Protein AF-A0A2H6N885-F1 (afdb_monomer)

Nearest PDB structures (foldseek):
  5a5n-assembly1_A  TM=9.562E-01  e=8.417E-07  Homo sapiens
  5qxw-assembly1_A  TM=9.535E-01  e=7.872E-07  Homo sapiens
  6hi6-assembly1_A  TM=9.492E-01  e=1.177E-06  Homo sapiens
  5r4v-assembly1_A  TM=9.487E-01  e=1.100E-06  Homo sapiens
  8q1h-assembly1_A  TM=5.745E-01  e=2.771E+00  Homo sapiens

Solvent-accessible surface area (backbone atoms only — not comparable to full-atom values): 7022 Å² total; per-residue (Å²): 101,70,75,63,54,48,54,40,52,48,54,27,51,50,39,45,68,77,31,50,93,79,49,75,64,27,46,51,51,32,52,51,32,52,50,52,38,54,50,53,53,50,51,51,67,74,71,57,55,69,68,57,46,50,52,51,50,51,54,52,50,55,46,59,76,71,48,83,83,70,55,97,84,57,60,90,88,67,87,73,84,79,82,80,81,75,89,68,93,77,79,88,77,92,68,91,79,88,78,89,82,84,82,82,84,84,84,131

InterPro domains:
  IPR036427 Bromodomain-like superfamily [G3DSA:1.20.920.10] (1-67)
  IPR0364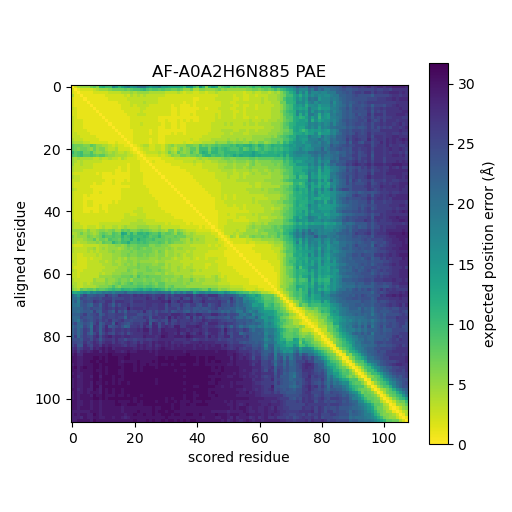27 Bromodomain-like superfamily [SSF47370] (2-52)
  IPR045199 ATPase family AAA domain-containing protein ATAD2-like [PTHR23069] (2-92)

Sequence (108 aa):
AKDYLKDFDLICSNALEYNPDRDPGDRLIRHRACFLKDTAYAIIKEEMDENFEQLCEEIQESRKKRGCSSSKYVPSYYHVMPKQNTTLQDKELDSECGDKMKSPPIPL

Structure (mmCIF, N/CA/C/O backbone):
data_AF-A0A2H6N885-F1
#
_entry.id   AF-A0A2H6N885-F1
#
loop_
_atom_site.group_PDB
_atom_site.id
_atom_site.type_symbol
_atom_site.label_atom_id
_atom_site.label_alt_id
_atom_site.label_comp_id
_atom_site.label_asym_id
_atom_site.label_entity_id
_atom_site.label_seq_id
_atom_site.pdbx_PDB_ins_code
_atom_site.Cartn_x
_atom_site.Cartn_y
_atom_site.Cartn_z
_atom_site.occupancy
_atom_site.B_iso_or_equiv
_atom_site.auth_seq_id
_atom_site.auth_comp_id
_atom_site.auth_asym_id
_atom_site.auth_atom_id
_atom_site.pdbx_PDB_model_num
ATOM 1 N N . ALA A 1 1 ? -3.997 1.277 9.629 1.00 73.75 1 ALA A N 1
ATOM 2 C CA . ALA A 1 1 ? -2.781 1.223 8.796 1.00 73.75 1 ALA A CA 1
ATOM 3 C C . ALA A 1 1 ? -2.806 0.060 7.811 1.00 73.75 1 ALA A C 1
ATOM 5 O O . ALA A 1 1 ? -2.497 0.268 6.642 1.00 73.75 1 ALA A O 1
ATOM 6 N N . LYS A 1 2 ? -3.187 -1.152 8.244 1.00 82.88 2 LYS A N 1
ATOM 7 C CA . LYS A 1 2 ? -3.096 -2.378 7.420 1.00 82.88 2 LYS A CA 1
ATOM 8 C C . LYS A 1 2 ? -3.759 -2.262 6.046 1.00 82.88 2 LYS A C 1
ATOM 10 O O . LYS A 1 2 ? -3.158 -2.643 5.052 1.00 82.88 2 LYS A O 1
ATOM 15 N N . ASP A 1 3 ? -4.978 -1.730 5.984 1.00 90.56 3 ASP A N 1
ATOM 16 C CA . ASP A 1 3 ? -5.709 -1.634 4.714 1.00 90.56 3 ASP A CA 1
ATOM 17 C C . ASP A 1 3 ? -5.084 -0.616 3.745 1.00 90.56 3 ASP A C 1
ATOM 19 O O . ASP A 1 3 ? -5.073 -0.862 2.549 1.00 90.56 3 ASP A O 1
ATOM 23 N N . TYR A 1 4 ? -4.475 0.459 4.252 1.00 92.31 4 TYR A N 1
ATOM 24 C CA . TYR A 1 4 ? -3.750 1.438 3.433 1.00 92.31 4 TYR A CA 1
ATOM 25 C C . TYR A 1 4 ? -2.434 0.871 2.876 1.00 92.31 4 TYR A C 1
ATOM 27 O O . TYR A 1 4 ? -2.114 1.059 1.706 1.00 92.31 4 TYR A O 1
ATOM 35 N N . LEU A 1 5 ? -1.683 0.121 3.691 1.00 94.88 5 LEU A N 1
ATOM 36 C CA . LEU A 1 5 ? -0.440 -0.525 3.254 1.00 94.88 5 LEU A CA 1
ATOM 37 C C . LEU A 1 5 ? -0.664 -1.574 2.154 1.00 94.88 5 LEU A C 1
ATOM 39 O O . LEU A 1 5 ? 0.186 -1.723 1.277 1.00 94.88 5 LEU A O 1
ATOM 43 N N . LYS A 1 6 ? -1.829 -2.233 2.137 1.00 96.12 6 LYS A N 1
ATOM 44 C CA . LYS A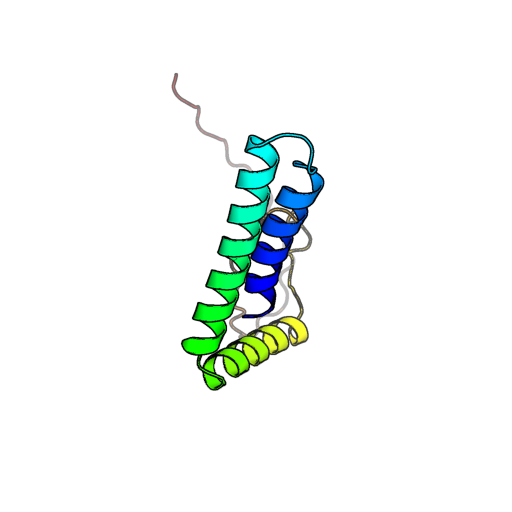 1 6 ? -2.195 -3.165 1.058 1.00 96.12 6 LYS A CA 1
ATOM 45 C C . LYS A 1 6 ? -2.254 -2.490 -0.309 1.00 96.12 6 LYS A C 1
ATOM 47 O O . LYS A 1 6 ? -1.908 -3.129 -1.297 1.00 96.12 6 LYS A O 1
ATOM 52 N N . ASP A 1 7 ? -2.650 -1.221 -0.384 1.00 97.38 7 ASP A N 1
ATOM 53 C CA . ASP A 1 7 ? -2.675 -0.501 -1.659 1.00 97.38 7 ASP A CA 1
ATOM 54 C C . ASP A 1 7 ? -1.251 -0.235 -2.176 1.00 97.38 7 ASP A C 1
ATOM 56 O O . ASP A 1 7 ? -1.011 -0.305 -3.381 1.00 97.38 7 ASP A O 1
ATOM 60 N N . PHE A 1 8 ? -0.266 -0.031 -1.292 1.00 97.56 8 PHE A N 1
ATOM 61 C CA . PHE A 1 8 ? 1.146 0.013 -1.699 1.00 97.56 8 PHE A CA 1
ATOM 62 C C . PHE A 1 8 ? 1.656 -1.341 -2.180 1.00 97.56 8 PHE A C 1
ATOM 64 O O . PHE A 1 8 ? 2.385 -1.398 -3.173 1.00 97.56 8 PHE A O 1
ATOM 71 N N . ASP A 1 9 ? 1.268 -2.428 -1.511 1.00 97.56 9 ASP A N 1
ATOM 72 C CA . ASP A 1 9 ? 1.590 -3.781 -1.967 1.00 97.56 9 ASP A CA 1
ATOM 73 C C . A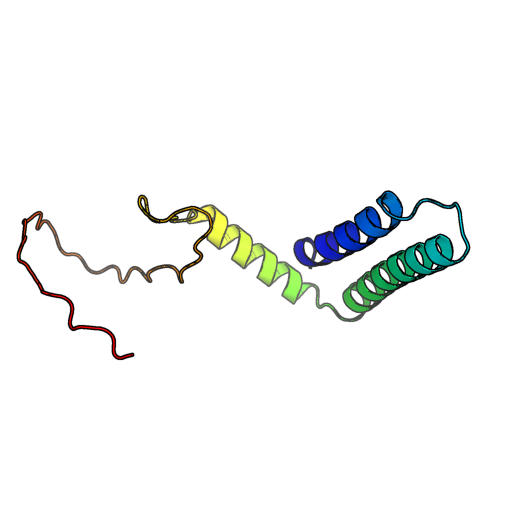SP A 1 9 ? 0.964 -4.063 -3.337 1.00 97.56 9 ASP A C 1
ATOM 75 O O . ASP A 1 9 ? 1.607 -4.666 -4.198 1.00 97.56 9 ASP A O 1
ATOM 79 N N . LEU A 1 10 ? -0.253 -3.570 -3.580 1.00 98.06 10 LEU A N 1
ATOM 80 C CA . LEU A 1 10 ? -0.927 -3.660 -4.870 1.00 98.06 10 LEU A CA 1
ATOM 81 C C . LEU A 1 10 ? -0.195 -2.851 -5.950 1.00 98.06 10 LEU A C 1
ATOM 83 O O . LEU A 1 10 ? 0.071 -3.368 -7.029 1.00 98.06 10 LEU A O 1
ATOM 87 N N . ILE A 1 11 ? 0.198 -1.606 -5.665 1.00 97.88 11 ILE A N 1
ATOM 88 C CA . ILE A 1 11 ? 1.002 -0.793 -6.593 1.00 97.88 11 ILE A CA 1
ATOM 89 C C . ILE A 1 11 ? 2.319 -1.503 -6.926 1.00 97.88 11 ILE A C 1
ATOM 91 O O . ILE A 1 11 ? 2.710 -1.573 -8.092 1.00 97.88 11 ILE A O 1
ATOM 95 N N . CYS A 1 12 ? 2.997 -2.045 -5.912 1.00 98.19 12 CYS A N 1
ATOM 96 C CA . CYS A 1 12 ? 4.275 -2.724 -6.077 1.00 98.19 12 CYS A CA 1
ATOM 97 C C . CYS A 1 12 ? 4.131 -4.018 -6.884 1.00 98.19 12 CYS A C 1
ATOM 99 O O . CYS A 1 12 ? 4.833 -4.196 -7.876 1.00 98.19 12 CYS A O 1
ATOM 101 N N . SER A 1 13 ? 3.183 -4.884 -6.526 1.00 98.00 13 SER A N 1
ATOM 102 C CA . SER A 1 13 ? 2.913 -6.125 -7.263 1.00 98.00 13 SER A CA 1
ATOM 103 C C . SER A 1 13 ? 2.515 -5.860 -8.714 1.00 98.00 13 SER A C 1
ATOM 105 O O . SER A 1 13 ? 3.107 -6.465 -9.603 1.00 98.00 13 SER A O 1
ATOM 107 N N . ASN A 1 14 ? 1.642 -4.880 -8.972 1.00 98.00 14 ASN A N 1
ATOM 108 C CA . ASN A 1 14 ? 1.302 -4.463 -10.333 1.00 98.00 14 ASN A CA 1
ATOM 109 C C . ASN A 1 14 ? 2.553 -4.009 -11.101 1.00 98.00 14 ASN A C 1
ATOM 111 O O . ASN A 1 14 ? 2.797 -4.451 -12.221 1.00 98.00 14 ASN A O 1
ATOM 115 N N . ALA A 1 15 ? 3.392 -3.157 -10.508 1.00 97.94 15 ALA A N 1
ATOM 116 C CA . ALA A 1 15 ? 4.617 -2.707 -11.163 1.00 97.94 15 ALA A CA 1
ATOM 117 C C . ALA A 1 15 ? 5.564 -3.874 -11.497 1.00 97.94 15 ALA A C 1
ATOM 119 O O . ALA A 1 15 ? 6.180 -3.865 -12.560 1.00 97.94 15 ALA A O 1
ATOM 120 N N . LEU A 1 16 ? 5.665 -4.882 -10.629 1.00 96.50 16 LEU A N 1
ATOM 121 C CA . LEU A 1 16 ? 6.493 -6.068 -10.861 1.00 96.50 16 LEU A CA 1
ATOM 122 C C . LEU A 1 16 ? 5.901 -7.008 -11.924 1.00 96.50 16 LEU A C 1
ATOM 124 O O . LEU A 1 16 ? 6.659 -7.596 -12.692 1.00 96.50 16 LEU A O 1
ATOM 128 N N . GLU A 1 17 ? 4.575 -7.140 -11.976 1.00 97.38 17 GLU A N 1
ATOM 129 C CA . GLU A 1 17 ? 3.871 -8.007 -12.926 1.00 97.38 17 GLU A CA 1
ATOM 130 C C . GLU A 1 17 ? 3.886 -7.430 -14.349 1.00 97.38 17 GLU A C 1
ATOM 132 O O . GLU A 1 17 ? 4.197 -8.143 -15.302 1.00 97.38 17 GLU A O 1
ATOM 137 N N . TYR A 1 18 ? 3.615 -6.129 -14.497 1.00 97.12 18 TYR A N 1
ATOM 138 C CA . TYR A 1 18 ? 3.584 -5.464 -15.805 1.00 97.12 18 TYR A CA 1
ATOM 139 C C . TYR A 1 18 ? 4.978 -5.148 -16.370 1.00 97.12 18 TYR A C 1
ATOM 141 O O . TYR A 1 18 ? 5.112 -5.046 -17.588 1.00 97.12 18 TYR A O 1
ATOM 149 N N . ASN A 1 19 ? 6.003 -5.001 -15.519 1.00 96.62 19 ASN A N 1
ATOM 150 C CA . ASN A 1 19 ? 7.369 -4.628 -15.921 1.00 96.62 19 ASN A CA 1
ATOM 151 C C . ASN A 1 19 ? 8.369 -5.743 -15.536 1.00 96.62 19 ASN A C 1
ATOM 153 O O . ASN A 1 19 ? 9.146 -5.581 -14.585 1.00 96.62 19 ASN A O 1
ATOM 157 N N . PRO A 1 20 ? 8.337 -6.909 -16.215 1.00 92.81 20 PRO A N 1
ATOM 158 C CA . PRO A 1 20 ? 9.235 -8.031 -15.931 1.00 92.81 20 PRO A CA 1
ATOM 159 C C . PRO A 1 20 ? 10.703 -7.666 -16.201 1.00 92.81 20 PRO A C 1
ATOM 161 O O . PRO A 1 20 ? 10.995 -6.746 -16.946 1.00 92.81 20 PRO A O 1
ATOM 164 N N . ASP A 1 21 ? 11.671 -8.383 -15.621 1.00 91.88 21 ASP A N 1
ATOM 165 C CA . ASP A 1 21 ? 13.095 -8.008 -15.707 1.00 91.88 21 ASP A CA 1
ATOM 166 C C . ASP A 1 21 ? 13.742 -8.233 -17.084 1.00 91.88 21 ASP A C 1
ATOM 168 O O . ASP A 1 21 ? 14.496 -9.185 -17.284 1.00 91.88 21 ASP A O 1
ATOM 172 N N . ARG A 1 22 ? 13.425 -7.368 -18.052 1.00 93.62 22 ARG A N 1
ATOM 173 C CA . ARG A 1 22 ? 13.845 -7.506 -19.452 1.00 93.62 22 ARG A CA 1
ATOM 174 C C . ARG A 1 22 ? 14.745 -6.369 -19.903 1.00 93.62 22 ARG A C 1
ATOM 176 O O . ARG A 1 22 ? 15.749 -6.615 -20.572 1.00 93.62 22 ARG A O 1
ATOM 183 N N . ASP A 1 23 ? 14.419 -5.140 -19.523 1.00 94.69 23 ASP A N 1
ATOM 184 C CA . ASP A 1 23 ? 15.133 -3.947 -19.970 1.00 94.69 23 ASP A CA 1
ATOM 185 C C . ASP A 1 23 ? 15.486 -3.001 -18.796 1.00 94.69 23 ASP A C 1
ATOM 187 O O . ASP A 1 23 ? 15.078 -3.221 -17.649 1.00 94.69 23 ASP A O 1
ATOM 191 N N . PRO A 1 24 ? 16.385 -2.015 -18.989 1.00 96.31 24 PRO A N 1
ATOM 192 C CA . PRO A 1 24 ? 16.793 -1.123 -17.904 1.00 96.31 24 PRO A CA 1
ATOM 193 C C . PRO A 1 24 ? 15.668 -0.196 -17.406 1.00 96.31 24 PRO A C 1
ATOM 195 O O . PRO A 1 24 ? 15.712 0.220 -16.248 1.00 96.31 24 PRO A O 1
ATOM 198 N N . GLY A 1 25 ? 14.669 0.109 -18.238 1.00 95.88 25 GLY A N 1
ATOM 199 C CA . GLY A 1 25 ? 13.469 0.849 -17.851 1.00 95.88 25 GLY A CA 1
ATOM 200 C C . GLY A 1 25 ? 12.592 0.032 -16.909 1.00 95.88 25 GLY A C 1
ATOM 201 O O . GLY A 1 25 ? 12.270 0.514 -15.820 1.00 95.88 25 GLY A O 1
ATOM 202 N N . ASP A 1 26 ? 12.323 -1.229 -17.258 1.00 96.31 26 ASP A N 1
ATOM 203 C CA . ASP A 1 26 ? 11.609 -2.168 -16.384 1.00 96.31 26 ASP A CA 1
ATOM 204 C C . ASP A 1 26 ? 12.296 -2.266 -15.015 1.00 96.31 26 ASP A C 1
ATOM 206 O O . ASP A 1 26 ? 11.665 -2.098 -13.970 1.00 96.31 26 ASP A O 1
ATOM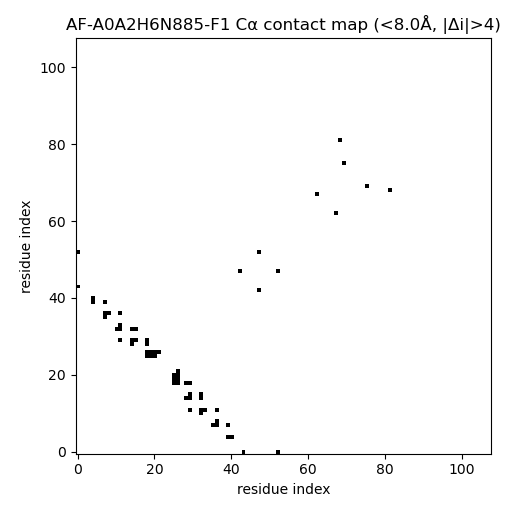 210 N N . ARG A 1 27 ? 13.627 -2.436 -14.996 1.00 96.88 27 ARG A N 1
ATOM 211 C CA . ARG A 1 27 ? 14.425 -2.462 -13.753 1.00 96.88 27 ARG A CA 1
ATOM 212 C C . ARG A 1 27 ? 14.242 -1.223 -12.894 1.00 96.88 27 ARG A C 1
ATOM 214 O O . ARG A 1 27 ? 14.107 -1.341 -11.675 1.00 96.88 27 ARG A O 1
ATOM 221 N N . LEU A 1 28 ? 14.229 -0.046 -13.513 1.00 97.56 28 LEU A N 1
ATOM 222 C CA . LEU A 1 28 ? 14.044 1.208 -12.798 1.00 97.56 28 LEU A CA 1
ATOM 223 C C . LEU A 1 28 ? 12.643 1.305 -12.186 1.00 97.56 28 LEU A C 1
ATOM 225 O O . LEU A 1 28 ? 12.516 1.725 -11.034 1.00 97.56 28 LEU A O 1
ATOM 229 N N . ILE A 1 29 ? 11.608 0.903 -12.928 1.00 97.75 29 ILE A N 1
ATOM 230 C CA . ILE A 1 29 ? 10.221 0.905 -12.448 1.00 97.75 29 ILE A CA 1
ATOM 231 C C . ILE A 1 29 ? 10.081 -0.038 -11.251 1.00 97.75 29 ILE A C 1
ATOM 233 O O . ILE A 1 29 ? 9.604 0.389 -10.198 1.00 97.75 29 ILE A O 1
ATOM 237 N N . ARG A 1 30 ? 10.581 -1.274 -11.360 1.00 97.81 30 ARG A N 1
ATOM 238 C CA . ARG A 1 30 ? 10.553 -2.245 -10.256 1.00 97.81 30 ARG A CA 1
ATOM 239 C C . ARG A 1 30 ? 11.278 -1.732 -9.013 1.00 97.81 30 ARG A C 1
ATOM 241 O O . ARG A 1 30 ? 10.727 -1.784 -7.918 1.00 97.81 30 ARG A O 1
ATOM 248 N N . HIS A 1 31 ? 12.497 -1.207 -9.173 1.00 97.94 31 HIS A N 1
ATOM 249 C CA . HIS A 1 31 ? 13.277 -0.683 -8.049 1.00 97.94 31 HIS A CA 1
ATOM 250 C C . HIS A 1 31 ? 12.537 0.453 -7.336 1.00 97.94 31 HIS A C 1
ATOM 252 O O . HIS A 1 31 ? 12.455 0.470 -6.111 1.00 97.94 31 HIS A O 1
ATOM 258 N N . ARG A 1 32 ? 11.963 1.394 -8.098 1.00 98.31 32 ARG A N 1
ATOM 259 C CA . ARG A 1 32 ? 11.184 2.507 -7.537 1.00 98.31 32 ARG A CA 1
ATOM 260 C C . ARG A 1 32 ? 9.929 2.027 -6.819 1.00 98.31 32 ARG A C 1
ATOM 262 O O . ARG A 1 32 ? 9.615 2.564 -5.764 1.00 98.31 32 ARG A O 1
ATOM 269 N N . ALA A 1 33 ? 9.240 1.025 -7.357 1.00 98.31 33 ALA A N 1
ATOM 270 C CA . ALA A 1 33 ? 8.051 0.459 -6.732 1.00 98.31 33 ALA A CA 1
ATOM 271 C C . ALA A 1 33 ? 8.374 -0.232 -5.396 1.00 98.31 33 ALA A C 1
ATOM 273 O O . ALA A 1 33 ? 7.695 0.012 -4.398 1.00 98.31 33 ALA A O 1
ATOM 274 N N . CYS A 1 34 ? 9.452 -1.022 -5.343 1.00 97.75 34 CYS A N 1
ATOM 275 C CA . CYS A 1 34 ? 9.938 -1.605 -4.090 1.00 97.75 34 CYS A CA 1
ATOM 276 C C . CYS A 1 34 ? 10.348 -0.519 -3.089 1.00 97.75 34 CYS A C 1
ATOM 278 O O . CYS A 1 34 ? 9.884 -0.537 -1.955 1.00 97.75 34 CYS A O 1
ATOM 280 N N . PHE A 1 35 ? 11.131 0.471 -3.529 1.00 98.31 35 PHE A N 1
ATOM 281 C CA . PHE A 1 35 ? 11.572 1.577 -2.679 1.00 98.31 35 PHE A CA 1
ATOM 282 C C . PHE A 1 35 ? 10.401 2.382 -2.099 1.00 98.31 35 PHE A C 1
ATOM 284 O O . PHE A 1 35 ? 10.417 2.728 -0.919 1.00 98.31 35 PHE A O 1
ATOM 291 N N . LEU A 1 36 ? 9.372 2.661 -2.907 1.00 98.25 36 LEU A N 1
ATOM 292 C CA . LEU A 1 36 ? 8.157 3.345 -2.462 1.00 98.25 36 LEU A CA 1
ATOM 293 C C . LEU A 1 36 ? 7.464 2.563 -1.343 1.00 98.25 36 LEU A C 1
ATOM 295 O O . LEU A 1 36 ? 7.159 3.138 -0.300 1.00 98.25 36 LEU A O 1
ATOM 299 N N . LYS A 1 37 ? 7.241 1.261 -1.559 1.00 98.12 37 LYS A N 1
ATOM 300 C CA . LYS A 1 37 ? 6.640 0.375 -0.560 1.00 98.12 37 LYS A CA 1
ATOM 301 C C . LYS A 1 37 ? 7.470 0.397 0.725 1.00 98.12 37 LYS A C 1
ATOM 303 O O . LYS A 1 37 ? 6.940 0.713 1.782 1.00 98.12 37 LYS A O 1
ATOM 308 N N . ASP A 1 38 ? 8.770 0.141 0.631 1.00 98.00 38 ASP A N 1
ATOM 309 C CA . ASP A 1 38 ? 9.647 0.045 1.801 1.00 98.00 38 ASP A CA 1
ATOM 310 C C . ASP A 1 38 ? 9.692 1.363 2.590 1.00 98.00 38 ASP A C 1
ATOM 312 O O . ASP A 1 38 ? 9.640 1.353 3.819 1.00 98.00 38 ASP A O 1
ATOM 316 N N . THR A 1 39 ? 9.691 2.503 1.890 1.00 98.06 39 THR A N 1
ATOM 317 C CA . THR A 1 39 ? 9.627 3.835 2.510 1.00 98.06 39 THR A CA 1
ATOM 318 C C . THR A 1 39 ? 8.301 4.050 3.239 1.00 98.06 39 THR A C 1
ATOM 320 O O . THR A 1 39 ? 8.300 4.503 4.381 1.00 98.06 39 THR A O 1
ATOM 323 N N . ALA A 1 40 ? 7.169 3.695 2.623 1.00 97.56 40 ALA A N 1
ATOM 324 C CA . ALA A 1 40 ? 5.859 3.817 3.260 1.00 97.56 40 ALA A CA 1
ATOM 325 C C . ALA A 1 40 ? 5.763 2.952 4.527 1.00 97.56 40 ALA A C 1
ATOM 327 O O . ALA A 1 40 ? 5.299 3.423 5.564 1.00 97.56 40 ALA A O 1
ATOM 328 N N . TYR A 1 41 ? 6.257 1.711 4.466 1.00 96.25 41 TYR A N 1
ATOM 329 C CA . TYR A 1 41 ? 6.319 0.820 5.624 1.00 96.25 41 TYR A CA 1
ATOM 330 C C . TYR A 1 41 ? 7.234 1.365 6.729 1.00 96.25 41 TYR A C 1
ATOM 332 O O . TYR A 1 41 ? 6.886 1.245 7.901 1.00 96.25 41 TYR A O 1
ATOM 340 N N . ALA A 1 42 ? 8.373 1.972 6.380 1.00 97.44 42 ALA A N 1
ATOM 341 C CA . ALA A 1 42 ? 9.283 2.574 7.351 1.00 97.44 42 ALA A CA 1
ATOM 342 C C . ALA A 1 42 ? 8.635 3.759 8.082 1.00 97.44 42 ALA A C 1
ATOM 344 O O . ALA A 1 42 ? 8.578 3.741 9.308 1.00 97.44 42 ALA A O 1
ATOM 345 N N . ILE A 1 43 ? 8.069 4.717 7.339 1.00 96.00 43 ILE A N 1
ATOM 346 C CA . ILE A 1 43 ? 7.402 5.902 7.907 1.00 96.00 43 ILE A CA 1
ATOM 347 C C . ILE A 1 43 ? 6.247 5.478 8.811 1.00 96.00 43 ILE A C 1
ATOM 349 O O . ILE A 1 43 ? 6.162 5.901 9.956 1.00 96.00 43 ILE A O 1
ATOM 353 N N . ILE A 1 44 ? 5.372 4.592 8.328 1.00 93.94 44 ILE A N 1
ATOM 354 C CA . ILE A 1 44 ? 4.210 4.140 9.101 1.00 93.94 44 ILE A CA 1
ATOM 355 C C . ILE A 1 44 ? 4.659 3.403 10.362 1.00 93.94 44 ILE A C 1
ATOM 357 O O . ILE A 1 44 ? 4.058 3.578 11.411 1.00 93.94 44 ILE A O 1
ATOM 361 N N . LYS A 1 45 ? 5.718 2.597 10.297 1.00 91.69 45 LYS A N 1
ATOM 362 C CA . LYS A 1 45 ? 6.228 1.898 11.480 1.00 91.69 45 LYS A CA 1
ATOM 363 C C . LYS A 1 45 ? 6.873 2.845 12.499 1.00 91.69 45 LYS A C 1
ATOM 365 O O . LYS A 1 45 ? 6.818 2.553 13.687 1.00 91.69 45 LYS A O 1
ATOM 370 N N . GLU A 1 46 ? 7.524 3.910 12.043 1.00 94.06 46 GLU A N 1
ATOM 371 C CA . GLU A 1 46 ? 8.229 4.863 12.906 1.00 94.06 46 GLU A CA 1
ATOM 372 C C . GLU A 1 46 ? 7.289 5.910 13.518 1.00 94.06 46 GLU A C 1
ATOM 374 O O . GLU A 1 46 ? 7.442 6.259 14.686 1.00 94.06 46 GLU A O 1
ATOM 379 N N . GLU A 1 47 ? 6.306 6.387 12.754 1.00 93.75 47 GLU A N 1
ATOM 380 C CA . GLU A 1 47 ? 5.480 7.538 13.133 1.00 93.75 47 GLU A CA 1
ATOM 381 C C . GLU A 1 47 ? 4.078 7.171 13.641 1.00 93.75 47 GLU A C 1
ATOM 383 O O . GLU A 1 47 ? 3.431 7.999 14.286 1.00 93.75 47 GLU A O 1
ATOM 388 N N . MET A 1 48 ? 3.563 5.967 13.361 1.00 89.81 48 MET A N 1
ATOM 389 C CA . MET A 1 48 ? 2.201 5.615 13.777 1.00 89.81 48 MET A CA 1
ATOM 390 C C . MET A 1 48 ? 2.117 5.246 15.255 1.00 89.81 48 MET A C 1
ATOM 392 O O . MET A 1 48 ? 2.781 4.326 15.725 1.00 89.81 48 MET A O 1
ATOM 396 N N . ASP A 1 49 ? 1.192 5.903 15.952 1.00 91.62 49 ASP A N 1
ATOM 397 C CA . ASP A 1 49 ? 0.802 5.566 17.321 1.00 91.62 49 ASP A CA 1
ATOM 398 C C . ASP A 1 49 ? -0.055 4.285 17.352 1.00 91.62 49 ASP A C 1
ATOM 400 O O . ASP A 1 49 ? -1.066 4.168 16.652 1.00 91.62 49 ASP A O 1
ATOM 404 N N . GLU A 1 50 ? 0.317 3.332 18.208 1.00 89.06 50 GLU A N 1
ATOM 405 C CA . GLU A 1 50 ? -0.426 2.088 18.431 1.00 89.06 50 GLU A CA 1
ATOM 406 C C . GLU A 1 50 ? -1.865 2.353 18.905 1.00 89.06 50 GLU A C 1
ATOM 408 O O . GLU A 1 50 ? -2.798 1.675 18.465 1.00 89.06 50 GLU A O 1
ATOM 413 N N . ASN A 1 51 ? -2.079 3.389 19.726 1.00 92.06 51 ASN A N 1
ATOM 414 C CA . ASN A 1 51 ? -3.418 3.753 20.201 1.00 92.06 51 ASN A CA 1
ATOM 415 C C . ASN A 1 51 ? -4.308 4.246 19.055 1.00 92.06 51 ASN A C 1
ATOM 417 O O . ASN A 1 51 ? -5.517 3.995 19.034 1.00 92.06 51 ASN A O 1
ATOM 421 N N . PHE A 1 52 ? -3.713 4.942 18.084 1.00 90.12 52 PHE A N 1
ATOM 422 C CA . PHE A 1 52 ? -4.424 5.394 16.896 1.00 90.12 52 PHE A CA 1
ATOM 423 C C . PHE A 1 52 ? -4.846 4.209 16.019 1.00 90.12 52 PHE A C 1
ATOM 425 O O . PHE A 1 52 ? -5.979 4.187 15.528 1.00 90.12 52 PHE A O 1
ATOM 432 N N . GLU A 1 53 ? -3.976 3.207 15.845 1.00 90.56 53 GLU A N 1
ATOM 433 C CA . GLU A 1 53 ? -4.324 1.997 15.090 1.00 90.56 53 GLU A CA 1
ATOM 434 C C . GLU A 1 53 ? -5.478 1.244 15.757 1.00 90.56 53 GLU A C 1
ATOM 436 O O . GLU A 1 53 ? -6.442 0.875 15.082 1.00 90.56 53 GLU A O 1
ATOM 441 N N . GLN A 1 54 ? -5.431 1.092 17.081 1.00 92.56 54 GLN A N 1
ATOM 442 C CA . GLN A 1 54 ? -6.485 0.419 17.833 1.00 92.56 54 GLN A CA 1
ATOM 443 C C . GLN A 1 54 ? -7.830 1.147 17.709 1.00 92.56 54 GLN A C 1
ATOM 445 O O . GLN A 1 54 ? -8.847 0.519 17.410 1.00 92.56 54 GLN A O 1
ATOM 450 N N . LEU A 1 55 ? -7.841 2.478 17.829 1.00 94.62 55 LEU A N 1
ATOM 451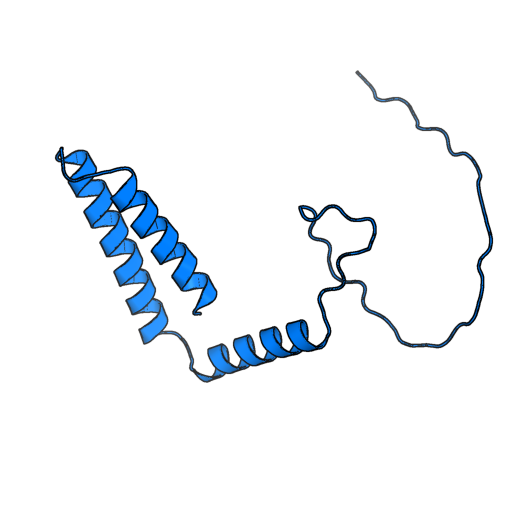 C CA . LEU A 1 55 ? -9.045 3.279 17.602 1.00 94.62 55 LEU A CA 1
ATOM 452 C C . LEU A 1 55 ? -9.614 3.076 16.184 1.00 94.62 55 LEU A C 1
ATOM 454 O O . LEU A 1 55 ? -10.831 2.967 16.007 1.00 94.62 55 LEU A O 1
ATOM 458 N N . CYS A 1 56 ? -8.755 3.001 15.163 1.00 92.50 56 CYS A N 1
ATOM 459 C CA . CYS A 1 56 ? -9.193 2.723 13.794 1.00 92.50 56 CYS A CA 1
ATOM 460 C C . CYS A 1 56 ? -9.850 1.340 13.667 1.00 92.50 56 CYS A C 1
ATOM 462 O O . CYS A 1 56 ? -10.899 1.218 13.023 1.00 92.50 56 CYS A O 1
ATOM 464 N N . GLU A 1 57 ? -9.260 0.310 14.278 1.00 92.12 57 GLU A N 1
ATOM 465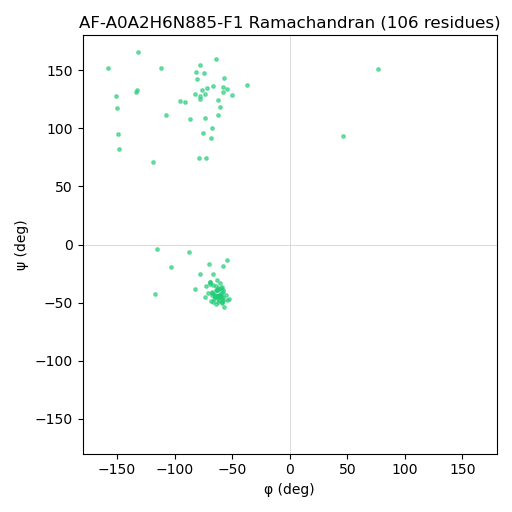 C CA . GLU A 1 57 ? -9.800 -1.053 14.272 1.00 92.12 57 GLU A CA 1
ATOM 466 C C . GLU A 1 57 ? -11.156 -1.116 14.994 1.00 92.12 57 GLU A C 1
ATOM 468 O O . GLU A 1 57 ? -12.123 -1.646 14.442 1.00 92.12 57 GLU A O 1
ATOM 473 N N . GLU A 1 58 ? -11.288 -0.472 16.156 1.00 94.75 58 GLU A N 1
ATOM 474 C CA . GLU A 1 58 ? -12.547 -0.399 16.909 1.00 94.75 58 GLU A CA 1
ATOM 475 C C . GLU A 1 58 ? -13.668 0.281 16.110 1.00 94.75 58 GLU A C 1
ATOM 477 O O . GLU A 1 58 ? -14.804 -0.210 16.055 1.00 94.75 58 GLU A O 1
ATOM 482 N N . ILE A 1 59 ? -13.361 1.393 15.431 1.00 92.44 59 ILE A N 1
ATOM 483 C CA . ILE A 1 59 ? -14.316 2.076 14.551 1.00 92.44 59 ILE A CA 1
ATOM 484 C C . ILE A 1 59 ? -14.727 1.154 13.394 1.00 92.44 59 ILE A C 1
ATOM 486 O O . ILE A 1 59 ? -15.920 1.072 13.070 1.00 92.44 59 ILE A O 1
ATOM 490 N N . GLN A 1 60 ? -13.772 0.456 12.769 1.00 91.44 60 GLN A N 1
ATOM 491 C CA . GLN A 1 60 ? -14.043 -0.470 11.669 1.00 91.44 60 GLN A CA 1
ATOM 492 C C . GLN A 1 60 ? -14.937 -1.632 12.129 1.00 91.44 60 GLN A C 1
ATOM 494 O O . GLN A 1 60 ? -15.933 -1.944 11.469 1.00 91.44 60 GLN A O 1
ATOM 499 N N . GLU A 1 61 ? -14.639 -2.245 13.273 1.00 93.00 61 GLU A N 1
ATOM 500 C CA . GLU A 1 61 ? -15.444 -3.318 13.856 1.00 93.00 61 GLU A CA 1
ATOM 501 C C . GLU A 1 61 ? -16.845 -2.853 14.244 1.00 93.00 61 GLU A C 1
ATOM 503 O O . GLU A 1 61 ? -17.829 -3.528 13.940 1.00 93.00 61 GLU A O 1
ATOM 508 N N . SER A 1 62 ? -16.961 -1.684 14.874 1.00 94.38 62 SER A N 1
ATOM 509 C CA . SER A 1 62 ? -18.246 -1.077 15.228 1.00 94.38 62 SER A CA 1
ATOM 510 C C . SER A 1 62 ? -19.125 -0.856 13.993 1.00 94.38 62 SER A C 1
ATOM 512 O O . SER A 1 62 ? -20.338 -1.079 14.024 1.00 94.38 62 SER A O 1
ATOM 514 N N . ARG A 1 63 ? -18.534 -0.438 12.867 1.00 90.00 63 ARG A N 1
ATOM 515 C CA . ARG A 1 63 ? -19.250 -0.321 11.586 1.00 90.00 63 ARG A CA 1
ATOM 516 C C . ARG A 1 63 ? -19.659 -1.687 11.033 1.00 90.00 63 ARG A C 1
ATOM 518 O O . ARG A 1 63 ? -20.805 -1.835 10.623 1.00 90.00 63 ARG A O 1
ATOM 525 N N . LYS A 1 64 ? -18.776 -2.692 11.076 1.00 88.81 64 LYS A N 1
ATOM 526 C CA . LYS A 1 64 ? -19.091 -4.068 10.643 1.00 88.81 64 LYS A CA 1
ATOM 527 C C . LYS A 1 64 ? -20.241 -4.674 11.458 1.00 88.81 64 LYS A C 1
ATOM 529 O O . LYS A 1 64 ? -21.166 -5.220 10.867 1.00 88.81 64 LYS A O 1
ATOM 534 N N . LYS A 1 65 ? -20.233 -4.513 12.788 1.00 91.69 65 LYS A N 1
ATOM 535 C CA . LYS A 1 65 ? -21.281 -5.008 13.706 1.00 91.69 65 LYS A CA 1
ATOM 536 C C . LYS A 1 65 ? -22.645 -4.354 13.463 1.00 91.69 65 LYS A C 1
ATOM 538 O O . LYS A 1 65 ? -23.664 -5.024 13.577 1.00 91.69 65 LYS A O 1
ATOM 543 N N . ARG A 1 66 ? -22.673 -3.064 13.101 1.00 87.94 66 ARG A N 1
ATOM 544 C CA . ARG A 1 66 ? -23.910 -2.355 12.715 1.00 87.94 66 ARG A CA 1
ATOM 545 C C . ARG A 1 66 ? -24.474 -2.804 11.362 1.00 87.94 66 ARG A C 1
ATOM 547 O O . ARG A 1 66 ? -25.640 -2.542 11.088 1.00 87.94 66 ARG A O 1
ATOM 554 N N . GLY A 1 67 ? -23.668 -3.479 10.542 1.00 77.88 67 GLY A N 1
ATOM 555 C CA . GLY A 1 67 ? -24.003 -3.810 9.163 1.00 77.88 67 GLY A CA 1
ATOM 556 C C . GLY A 1 67 ? -23.853 -2.606 8.227 1.00 77.88 67 GLY A C 1
ATOM 557 O O . GLY A 1 67 ? -23.987 -1.448 8.620 1.00 77.88 67 GLY A O 1
ATOM 558 N N . CYS A 1 68 ? -23.548 -2.882 6.959 1.00 62.91 68 CYS A N 1
ATOM 559 C CA . CYS A 1 68 ? -23.509 -1.865 5.915 1.00 62.91 68 CYS A CA 1
ATOM 560 C C . CYS A 1 68 ? -24.918 -1.706 5.336 1.00 62.91 68 CYS A C 1
ATOM 562 O O . CYS A 1 68 ? -25.399 -2.591 4.628 1.00 62.91 68 CYS A O 1
ATOM 564 N N . SER A 1 69 ? -25.595 -0.594 5.623 1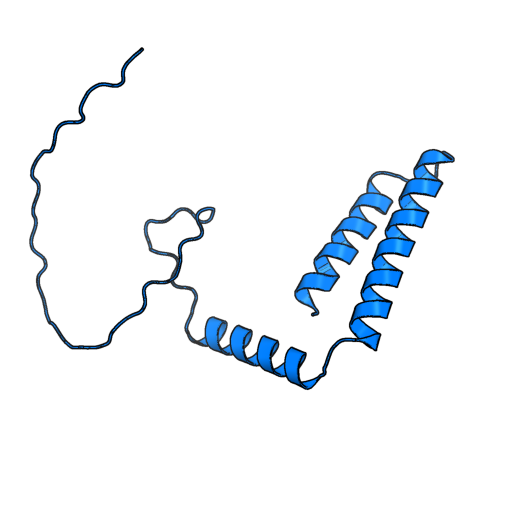.00 60.62 69 SER A N 1
ATOM 565 C CA . SER A 1 69 ? -26.848 -0.251 4.953 1.00 60.62 69 SER A CA 1
ATOM 566 C C . SER A 1 69 ? -26.557 0.337 3.571 1.00 60.62 69 SER A C 1
ATOM 568 O O . SER A 1 69 ? -26.698 1.535 3.334 1.00 60.62 69 SER A O 1
ATOM 570 N N . SER A 1 70 ? -26.168 -0.522 2.626 1.00 61.50 70 SER A N 1
ATOM 571 C CA . SER A 1 70 ? -26.406 -0.207 1.218 1.00 61.50 70 SER A CA 1
ATOM 572 C C . SER A 1 70 ? -27.920 -0.081 1.043 1.00 61.50 70 SER A C 1
ATOM 574 O O . SER A 1 70 ? -28.667 -1.011 1.353 1.00 61.50 70 SER A O 1
ATOM 576 N N . SER A 1 71 ? -28.394 1.098 0.637 1.00 66.25 71 SER A N 1
ATOM 577 C CA . SER A 1 71 ? -29.810 1.291 0.324 1.00 66.25 71 SER A CA 1
ATOM 578 C C . SER A 1 71 ? -30.229 0.255 -0.718 1.00 66.25 71 SER A C 1
ATOM 580 O O . SER A 1 71 ? -29.546 0.085 -1.724 1.00 66.25 71 SER A O 1
ATOM 582 N N . LYS A 1 72 ? -31.374 -0.405 -0.506 1.00 65.50 72 LYS A N 1
ATOM 583 C CA . LYS A 1 72 ? -31.894 -1.484 -1.371 1.00 65.50 72 LYS A CA 1
ATOM 584 C C . LYS A 1 72 ? -32.044 -1.113 -2.857 1.00 65.50 72 LYS A C 1
ATOM 586 O O . LYS A 1 72 ? -32.236 -1.996 -3.682 1.00 65.50 72 LYS A O 1
ATOM 591 N N . TYR A 1 73 ? -31.970 0.176 -3.187 1.00 71.50 73 TYR A N 1
ATOM 592 C CA . TYR A 1 73 ? -32.094 0.707 -4.545 1.00 71.50 73 TYR A CA 1
ATOM 593 C C . TYR A 1 73 ? -30.825 1.371 -5.081 1.00 71.50 73 TYR A C 1
ATOM 595 O O . TYR A 1 73 ? -30.826 1.830 -6.219 1.00 71.50 73 TYR A O 1
ATOM 603 N N . VAL A 1 74 ? -29.763 1.482 -4.280 1.00 70.50 74 VAL A N 1
ATOM 604 C CA . VAL A 1 74 ? -28.547 2.182 -4.700 1.00 70.50 74 VAL A CA 1
ATOM 605 C C . VAL A 1 74 ? -27.589 1.178 -5.343 1.00 70.50 74 VAL A C 1
ATOM 607 O O . VAL A 1 74 ? -27.218 0.195 -4.698 1.00 70.50 74 VAL A O 1
ATOM 610 N N . PRO A 1 75 ? -27.177 1.402 -6.606 1.00 77.81 75 PRO A N 1
ATOM 611 C CA . PRO A 1 75 ? -26.152 0.588 -7.241 1.00 77.81 75 PRO A CA 1
ATOM 612 C C . PRO A 1 75 ? -24.855 0.590 -6.427 1.00 77.81 75 PRO A C 1
ATOM 614 O O . PRO A 1 75 ? -24.461 1.622 -5.884 1.00 77.81 75 PRO A O 1
ATOM 617 N N . SER A 1 76 ? -24.161 -0.549 -6.383 1.00 71.25 76 SER A N 1
ATOM 618 C CA . SER A 1 76 ? -22.996 -0.773 -5.509 1.00 71.25 76 SER A CA 1
ATOM 619 C C . SER A 1 76 ? -21.834 0.211 -5.702 1.00 71.25 76 SER A C 1
ATOM 621 O O . SER A 1 76 ? -20.996 0.338 -4.813 1.00 71.25 76 SER A O 1
ATOM 623 N N . TYR A 1 77 ? -21.784 0.911 -6.836 1.00 83.19 77 TYR A N 1
ATOM 624 C CA . TYR A 1 77 ? -20.738 1.875 -7.177 1.00 83.19 77 TYR A CA 1
ATOM 625 C C . TYR A 1 77 ? -21.005 3.306 -6.671 1.00 83.19 77 TYR A C 1
ATOM 627 O O . TYR A 1 77 ? -20.132 4.161 -6.794 1.00 83.19 77 TYR A O 1
ATOM 635 N N . TYR A 1 78 ? -22.180 3.592 -6.096 1.00 70.12 78 TYR A N 1
ATOM 636 C CA . TYR A 1 78 ? -22.465 4.883 -5.462 1.00 70.12 78 TYR A CA 1
ATOM 637 C C . TYR A 1 78 ? -22.215 4.818 -3.953 1.00 70.12 78 TYR A C 1
ATOM 639 O O . TYR A 1 78 ? -22.812 4.016 -3.234 1.00 70.12 78 TYR A O 1
ATOM 647 N N . HIS A 1 79 ? -21.359 5.707 -3.452 1.00 75.12 79 HIS A N 1
ATOM 648 C CA . HIS A 1 79 ? -21.117 5.882 -2.021 1.00 75.12 79 HIS A CA 1
ATOM 649 C C . HIS A 1 79 ? -21.755 7.184 -1.547 1.00 75.12 79 HIS A C 1
ATOM 651 O O . HIS A 1 79 ? -21.330 8.275 -1.916 1.00 75.12 79 HIS A O 1
ATOM 657 N N . VAL A 1 80 ? -22.798 7.057 -0.728 1.00 69.94 80 VAL A N 1
ATOM 658 C CA . VAL A 1 80 ? -23.466 8.182 -0.066 1.00 69.94 80 VAL A CA 1
ATOM 659 C C . VAL A 1 80 ? -23.204 8.125 1.432 1.00 69.94 80 VAL A C 1
ATOM 661 O O . VAL A 1 80 ? -23.009 7.051 2.003 1.00 69.94 80 VAL A O 1
ATOM 664 N N . MET A 1 81 ? -23.206 9.289 2.081 1.00 65.12 81 MET A N 1
ATOM 665 C CA . MET A 1 81 ? -23.122 9.362 3.538 1.00 65.12 81 MET A CA 1
ATOM 666 C C . MET A 1 81 ? -24.289 8.573 4.163 1.00 65.12 81 MET A C 1
ATOM 668 O O . MET A 1 81 ? -25.437 8.766 3.750 1.00 65.12 81 MET A O 1
ATOM 672 N N . PRO A 1 82 ? -24.031 7.694 5.149 1.00 64.94 82 PRO A N 1
ATOM 673 C CA . PRO A 1 82 ? -25.089 6.960 5.830 1.00 64.94 82 PRO A CA 1
ATOM 674 C C . PRO A 1 82 ? -26.093 7.919 6.469 1.00 64.94 82 PRO A C 1
ATOM 676 O O . PRO A 1 82 ? -25.706 8.891 7.123 1.00 64.94 82 PRO A O 1
ATOM 679 N N . LYS A 1 83 ? -27.388 7.629 6.316 1.00 59.84 83 LYS A N 1
ATOM 680 C CA . LYS A 1 83 ? -28.441 8.371 7.013 1.00 59.84 83 LYS A CA 1
ATOM 681 C C . LYS A 1 83 ? -28.259 8.179 8.523 1.00 59.84 83 LYS A C 1
ATOM 683 O O . LYS A 1 83 ? -28.196 7.050 9.006 1.00 59.84 83 LYS A O 1
ATOM 688 N N . GLN A 1 84 ? -28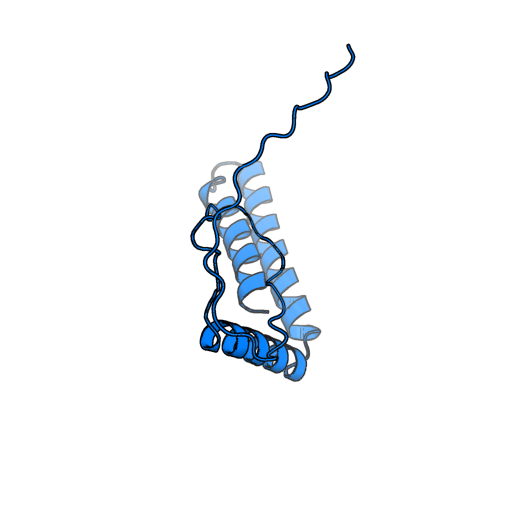.151 9.280 9.262 1.00 59.97 84 GLN A N 1
ATOM 689 C CA . GLN A 1 84 ? -28.147 9.257 10.721 1.00 59.97 84 GLN A CA 1
ATOM 690 C C . GLN A 1 84 ? -29.578 8.964 11.182 1.00 59.97 84 GLN A C 1
ATOM 692 O O . GLN A 1 84 ? -30.467 9.795 11.013 1.00 59.97 84 GLN A O 1
ATOM 697 N N . ASN A 1 85 ? -29.822 7.766 11.713 1.00 48.56 85 ASN A N 1
ATOM 698 C CA . ASN A 1 85 ? -31.126 7.419 12.270 1.00 48.56 85 ASN A CA 1
ATOM 699 C C . ASN A 1 85 ? -31.277 8.116 13.628 1.00 48.56 85 ASN A C 1
ATOM 701 O O . ASN A 1 85 ? -30.808 7.612 14.647 1.00 48.56 85 ASN A O 1
ATOM 705 N N . THR A 1 86 ? -31.922 9.282 13.648 1.00 41.88 86 THR A N 1
ATOM 706 C CA . THR A 1 86 ? -32.512 9.835 14.870 1.00 41.88 86 THR A CA 1
ATOM 707 C C . THR A 1 86 ? -33.668 8.929 15.272 1.00 41.88 86 THR A C 1
ATOM 709 O O . THR A 1 86 ? -34.745 8.985 14.682 1.00 41.88 86 THR A O 1
ATOM 712 N N . THR A 1 87 ? -33.433 8.049 16.240 1.00 43.28 87 THR A N 1
ATOM 713 C CA . THR A 1 87 ? -34.481 7.223 16.838 1.00 43.28 87 THR A CA 1
ATOM 714 C C . THR A 1 87 ? -35.419 8.115 17.643 1.00 43.28 87 THR A C 1
ATOM 716 O O . THR A 1 87 ? -35.190 8.339 18.826 1.00 43.28 87 THR A O 1
ATOM 719 N N . LEU A 1 88 ? -36.486 8.606 17.020 1.00 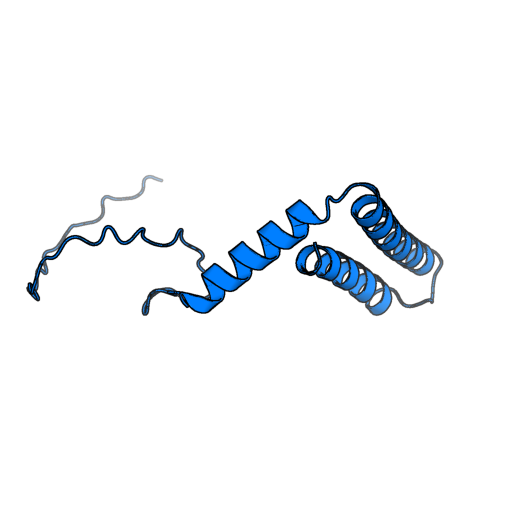38.25 88 LEU A N 1
ATOM 720 C CA . LEU A 1 88 ? -37.739 8.879 17.711 1.00 38.25 88 LEU A CA 1
ATOM 721 C C . LEU A 1 88 ? -38.874 8.296 16.875 1.00 38.25 88 LEU A C 1
ATOM 723 O O . LEU A 1 88 ? -38.884 8.374 15.651 1.00 38.25 88 LEU A O 1
ATOM 727 N N . GLN A 1 89 ? -39.732 7.591 17.595 1.00 42.62 89 GLN A N 1
ATOM 728 C CA . GLN A 1 89 ? -40.857 6.801 17.133 1.00 42.62 89 GLN A CA 1
ATOM 729 C C . GLN A 1 89 ? -41.726 7.611 16.172 1.00 42.62 89 GLN A C 1
ATOM 731 O O . GLN A 1 89 ? -42.168 8.680 16.560 1.00 42.62 89 GLN A O 1
ATOM 736 N N . ASP A 1 90 ? -42.030 7.075 14.993 1.00 36.03 90 ASP A N 1
ATOM 737 C CA . ASP A 1 90 ? -43.356 7.266 14.415 1.00 36.03 90 ASP A CA 1
ATOM 738 C C . ASP A 1 90 ? -43.721 6.083 13.525 1.00 36.03 90 ASP A C 1
ATOM 740 O O . ASP A 1 90 ? -42.948 5.590 12.699 1.00 36.03 90 ASP A O 1
ATOM 744 N N . LYS A 1 91 ? -44.902 5.564 13.833 1.00 36.44 91 LYS A N 1
ATOM 745 C CA . LYS A 1 91 ? -45.552 4.432 13.202 1.00 36.44 91 LYS A CA 1
ATOM 746 C C . LYS A 1 91 ? -46.097 4.860 11.841 1.00 36.44 91 LYS A C 1
ATOM 748 O O . LYS A 1 91 ? -46.553 5.984 11.693 1.00 36.44 91 LYS A O 1
ATOM 753 N N . GLU A 1 92 ? -46.087 3.903 10.918 1.00 42.78 92 GLU A N 1
ATOM 754 C CA . GLU A 1 92 ? -47.131 3.686 9.911 1.00 42.78 92 GLU A CA 1
ATOM 755 C C . GLU A 1 92 ? -47.629 4.927 9.161 1.00 42.78 92 GLU A C 1
ATOM 757 O O . GLU A 1 92 ? -48.599 5.540 9.576 1.00 42.78 92 GLU A O 1
ATOM 762 N N . LEU A 1 93 ? -47.043 5.211 7.997 1.00 32.66 93 LEU A N 1
ATOM 763 C CA . LEU A 1 93 ? -47.775 5.781 6.864 1.00 32.66 93 LEU A CA 1
ATOM 764 C C . LEU A 1 93 ? -47.130 5.272 5.570 1.00 32.66 93 LEU A C 1
ATOM 766 O O . LEU A 1 93 ? -46.310 5.941 4.941 1.00 32.66 93 LEU A O 1
ATOM 770 N N . ASP A 1 94 ? -47.519 4.059 5.178 1.00 40.25 94 ASP A N 1
ATOM 771 C CA . ASP A 1 94 ? -47.670 3.772 3.757 1.00 40.25 94 ASP A CA 1
ATOM 772 C C . ASP A 1 94 ? -48.771 4.709 3.240 1.00 40.25 94 ASP A C 1
ATOM 774 O O . ASP A 1 94 ? -49.932 4.590 3.623 1.00 40.25 94 ASP A O 1
ATOM 778 N N . SER A 1 95 ? -48.414 5.678 2.401 1.00 36.72 95 SER A N 1
ATOM 779 C CA . SER A 1 95 ? -49.382 6.366 1.550 1.00 36.72 95 SER A CA 1
ATOM 780 C C . SER A 1 95 ? -48.693 6.815 0.275 1.00 36.72 95 SER A C 1
ATOM 782 O O . SER A 1 95 ? -47.767 7.627 0.292 1.00 36.72 95 SER A O 1
ATOM 784 N N . GLU A 1 96 ? -49.179 6.262 -0.832 1.00 39.84 96 GLU A N 1
ATOM 785 C CA . GLU A 1 96 ? -49.005 6.769 -2.186 1.00 39.84 96 GLU A CA 1
ATOM 786 C C . GLU A 1 96 ? -49.049 8.301 -2.243 1.00 39.84 96 GLU A C 1
ATOM 788 O O . GLU A 1 96 ? -49.936 8.936 -1.672 1.00 39.84 96 GLU A O 1
ATOM 793 N N . CYS A 1 97 ? -48.142 8.881 -3.025 1.00 30.36 97 CYS A N 1
ATOM 794 C CA . CYS A 1 97 ? -48.397 10.142 -3.704 1.00 30.36 97 CYS A CA 1
ATOM 795 C C . CYS A 1 97 ? -47.609 10.146 -5.014 1.00 30.36 97 CYS A C 1
ATOM 797 O O . CYS A 1 97 ? -46.415 10.449 -5.057 1.00 30.36 97 CYS A O 1
ATOM 799 N N . GLY A 1 98 ? -48.281 9.746 -6.090 1.00 37.53 98 GLY A N 1
ATOM 800 C CA . GLY A 1 98 ? -47.906 10.218 -7.408 1.00 37.53 98 GLY A CA 1
ATOM 801 C C . GLY A 1 98 ? -48.437 11.634 -7.563 1.00 37.53 98 GLY A C 1
ATOM 802 O O . GLY A 1 98 ? -49.635 11.832 -7.429 1.00 37.53 98 GLY A O 1
ATOM 803 N N . ASP A 1 99 ? -47.577 12.592 -7.902 1.00 31.98 99 ASP A N 1
ATOM 804 C CA . ASP A 1 99 ? -47.961 13.588 -8.895 1.00 31.98 99 ASP A CA 1
ATOM 805 C C . ASP A 1 99 ? -46.755 14.254 -9.566 1.00 31.98 99 ASP A C 1
ATOM 807 O O . ASP A 1 99 ? -45.638 14.319 -9.052 1.00 31.98 99 ASP A O 1
ATOM 811 N N . LYS A 1 100 ? -47.013 14.669 -10.798 1.00 44.12 100 LYS A N 1
ATOM 812 C CA . LYS A 1 100 ? -46.089 15.078 -11.852 1.00 44.12 100 LYS A CA 1
ATOM 813 C C . LYS A 1 100 ? -45.359 16.372 -11.483 1.00 44.12 100 LYS A C 1
ATOM 815 O O . LYS A 1 100 ? -46.010 17.361 -11.166 1.00 44.12 100 LYS A O 1
ATOM 820 N N . MET A 1 101 ? -44.047 16.451 -11.724 1.00 34.88 101 MET A N 1
ATOM 821 C CA . MET A 1 101 ? -43.401 17.742 -11.995 1.00 34.88 101 MET A CA 1
ATOM 822 C C . MET A 1 101 ? -42.455 17.673 -13.197 1.00 34.88 101 MET A C 1
ATOM 824 O O . MET A 1 101 ? -41.661 16.756 -13.381 1.00 34.88 101 MET A O 1
ATOM 828 N N . LYS A 1 102 ? -42.669 18.665 -14.057 1.00 41.84 102 LYS A N 1
ATOM 829 C CA . LYS A 1 102 ? -42.209 18.882 -15.426 1.00 41.84 102 LYS A CA 1
ATOM 830 C C . LYS A 1 102 ? -40.793 19.471 -15.386 1.00 41.84 102 LYS A C 1
ATOM 832 O O . LYS A 1 102 ? -40.574 20.452 -14.683 1.00 41.84 102 LYS A O 1
ATOM 837 N N . SER A 1 103 ? -39.843 18.901 -16.125 1.00 45.62 103 SER A N 1
ATOM 838 C CA . SER A 1 103 ? -38.478 19.439 -16.224 1.00 45.62 103 SER A CA 1
ATOM 839 C C . SER A 1 103 ? -38.442 20.731 -17.061 1.00 45.62 103 SER A C 1
ATOM 841 O O . SER A 1 103 ? -39.041 20.746 -18.142 1.00 45.62 103 SER A O 1
ATOM 843 N N . PRO A 1 104 ? -37.742 21.798 -16.633 1.00 51.53 104 PRO A N 1
ATOM 844 C CA . PRO A 1 104 ? -37.490 22.969 -17.475 1.00 51.53 104 PRO A CA 1
ATOM 845 C C . PRO A 1 104 ? -36.360 22.704 -18.497 1.00 51.53 104 PRO A C 1
ATOM 847 O O . PRO A 1 104 ? -35.526 21.827 -18.262 1.00 51.53 104 PRO A O 1
ATOM 850 N N . PRO A 1 105 ? -36.336 23.413 -19.646 1.00 53.34 105 PRO A N 1
ATOM 851 C CA . PRO A 1 105 ? -35.452 23.087 -20.762 1.00 53.34 105 PRO A CA 1
ATOM 852 C C . PRO A 1 105 ? -34.027 23.625 -20.572 1.00 53.34 105 PRO A C 1
ATOM 854 O O . PRO A 1 105 ? -33.807 24.677 -19.974 1.00 53.34 105 PRO A O 1
ATOM 857 N N . ILE A 1 106 ? -33.075 22.875 -21.125 1.00 48.41 106 ILE A N 1
ATOM 858 C CA . ILE A 1 106 ? -31.633 23.146 -21.147 1.00 48.41 106 ILE A CA 1
ATOM 859 C C . ILE A 1 106 ? -31.341 24.239 -22.197 1.00 48.41 106 ILE A C 1
ATOM 861 O O . ILE A 1 106 ? -31.852 24.115 -23.314 1.00 48.41 106 ILE A O 1
ATOM 865 N N . PRO A 1 107 ? -30.541 25.282 -21.903 1.00 52.59 107 PRO A N 1
ATOM 866 C CA . PRO A 1 107 ? -30.120 26.259 -22.908 1.00 52.59 107 PRO A CA 1
ATOM 867 C C . PRO A 1 107 ? -28.942 25.732 -23.746 1.00 52.59 107 PRO A C 1
ATOM 869 O O . PRO A 1 107 ? -28.057 25.067 -23.204 1.00 52.59 107 PRO A O 1
ATOM 872 N N . LEU A 1 108 ? -28.952 26.048 -25.048 1.00 52.09 108 LEU A N 1
ATOM 873 C CA . LEU A 1 108 ? -27.815 25.913 -25.973 1.00 52.09 108 LEU A CA 1
ATOM 874 C C . LEU A 1 108 ? -26.713 26.931 -25.660 1.00 52.09 108 LEU A C 1
ATOM 876 O O . LEU A 1 108 ? -27.074 28.086 -25.333 1.00 52.09 108 LEU A O 1
#

Mean predicted aligned error: 14.97 Å

Foldseek 3Di:
DVVVLVVLVVQQVVLCVVLPPDDVVSVVSNVVSVVVSVVVVVCCVVPPDPVVVVVVVVVVVVDVVVPDPPDPPDPPPDDDDDDDDPDDDDDDDPDDDDDDDDDDDDDD

Secondary structure (DSSP, 8-state):
-HHHHHHHHHHHHHHHHHS-TTSHHHHHHHHHHHHHHHHHHHHHHHH--HHHHHHHHHHHHHHHHH-----TTS-TT---PPP------------------PPPPPP-

Organism: NCBI:txid3147026

Radius of gyration: 24.37 Å; Cα contacts (8 Å, |Δi|>4): 32; chains: 1; bounding box: 66×34×46 Å

pLDDT: mean 78.43, std 22.33, range [30.36, 98.31]